Protein AF-A0A392U2G4-F1 (afdb_monomer_lite)

InterPro domains:
  IPR002156 Ribonuclease H domain [PF13456] (1-53)

pLDDT: mean 83.92, std 11.59, range [51.0, 94.88]

Radius of gyration: 14.32 Å; chains: 1; bounding box: 30×29×30 Å

Secondary structure (DSSP, 8-state):
-HHHHHHHT---SSHHHHHHHHHHHHHHH-TT-------TTTTHHHHHHHHHHHHS--S-----PPP-

Structure (mmCIF, N/CA/C/O backbone):
data_AF-A0A392U2G4-F1
#
_entry.id   AF-A0A392U2G4-F1
#
loop_
_atom_site.group_PDB
_atom_site.id
_atom_site.type_symbol
_atom_site.label_atom_id
_atom_site.label_alt_id
_atom_site.label_comp_id
_atom_site.label_asym_id
_atom_site.label_entity_id
_atom_site.label_seq_id
_atom_site.pdbx_PDB_ins_code
_atom_site.Cartn_x
_atom_site.Cartn_y
_atom_site.Cartn_z
_atom_site.occupancy
_atom_site.B_iso_or_equiv
_atom_site.auth_seq_id
_atom_site.auth_comp_id
_atom_site.auth_asym_id
_atom_site.auth_atom_id
_atom_site.pdbx_PDB_model_num
ATOM 1 N N . MET A 1 1 ? -1.176 -7.321 6.429 1.00 73.62 1 MET A N 1
ATOM 2 C CA . MET A 1 1 ? -0.170 -6.359 6.948 1.00 73.62 1 MET A CA 1
ATOM 3 C C . MET A 1 1 ? -0.538 -4.882 6.768 1.00 73.62 1 MET A C 1
ATOM 5 O O . MET A 1 1 ? -0.482 -4.184 7.764 1.00 73.62 1 MET A O 1
ATOM 9 N N . VAL A 1 2 ? -0.937 -4.369 5.589 1.00 81.75 2 VAL A N 1
ATOM 10 C CA . VAL A 1 2 ? -1.408 -2.957 5.470 1.00 81.75 2 VAL A CA 1
ATOM 11 C C . VAL A 1 2 ? -2.927 -2.836 5.629 1.00 81.75 2 VAL A C 1
ATOM 13 O O . VAL A 1 2 ? -3.403 -2.029 6.416 1.00 81.75 2 VAL A O 1
ATOM 16 N N . VAL A 1 3 ? -3.693 -3.679 4.926 1.00 86.19 3 VAL A N 1
ATOM 17 C CA . VAL A 1 3 ? -5.164 -3.716 5.042 1.00 86.19 3 VAL A CA 1
ATOM 18 C C . VAL A 1 3 ? -5.595 -4.039 6.474 1.00 86.19 3 VAL A C 1
ATOM 20 O O . VAL A 1 3 ? -6.532 -3.436 6.981 1.00 86.19 3 VAL A O 1
ATOM 23 N N . ASP A 1 4 ? -4.875 -4.934 7.153 1.00 88.06 4 ASP A N 1
ATOM 24 C CA . ASP A 1 4 ? -5.147 -5.248 8.559 1.00 88.06 4 ASP A CA 1
ATOM 25 C C . ASP A 1 4 ? -4.868 -4.050 9.464 1.00 88.06 4 ASP A C 1
ATOM 27 O O . ASP A 1 4 ? -5.705 -3.745 10.297 1.00 88.06 4 ASP A O 1
ATOM 31 N N . ALA A 1 5 ? -3.766 -3.318 9.254 1.00 87.44 5 ALA A N 1
ATOM 32 C CA . ALA A 1 5 ? -3.463 -2.097 10.006 1.00 87.44 5 ALA A CA 1
ATOM 33 C C . ALA A 1 5 ? -4.547 -1.018 9.827 1.00 87.44 5 ALA A C 1
ATOM 35 O O . ALA A 1 5 ? -4.906 -0.341 10.785 1.00 87.44 5 ALA A O 1
ATOM 36 N N . LEU A 1 6 ? -5.120 -0.895 8.623 1.00 88.69 6 LEU A N 1
ATOM 37 C CA . LEU A 1 6 ? -6.253 -0.001 8.351 1.00 88.69 6 LEU A CA 1
ATOM 38 C C . LEU A 1 6 ? -7.531 -0.438 9.080 1.00 88.69 6 LEU A C 1
ATOM 40 O O . LEU A 1 6 ? -8.276 0.402 9.579 1.00 88.69 6 LEU A O 1
ATOM 44 N N . LYS A 1 7 ? -7.783 -1.749 9.155 1.00 86.69 7 LYS A N 1
ATOM 45 C CA . LYS A 1 7 ? -8.961 -2.309 9.834 1.00 86.69 7 LYS A CA 1
ATOM 46 C C . LYS A 1 7 ? -8.843 -2.247 11.357 1.00 86.69 7 LYS A C 1
ATOM 48 O O . LYS A 1 7 ? -9.802 -1.876 12.024 1.00 86.69 7 LYS A O 1
ATOM 53 N N . THR A 1 8 ? -7.682 -2.603 11.904 1.00 88.75 8 THR A N 1
ATOM 54 C CA . THR A 1 8 ? -7.415 -2.611 13.352 1.00 88.75 8 THR A CA 1
ATOM 55 C C . THR A 1 8 ? -7.068 -1.230 13.892 1.00 88.75 8 THR A C 1
ATOM 57 O O . THR A 1 8 ? -7.081 -1.036 15.104 1.00 88.75 8 THR A O 1
ATOM 60 N N . LYS A 1 9 ? -6.758 -0.271 13.008 1.00 86.38 9 LYS A N 1
ATOM 61 C CA . LYS A 1 9 ? -6.254 1.069 13.341 1.00 86.38 9 LYS A CA 1
ATOM 62 C C . LYS A 1 9 ? -4.950 1.039 14.150 1.00 86.38 9 LYS A C 1
ATOM 64 O O . LYS A 1 9 ? -4.622 2.000 14.842 1.00 86.38 9 LYS A O 1
ATOM 69 N N . VAL A 1 10 ? -4.200 -0.059 14.057 1.00 89.19 10 VAL A N 1
ATOM 70 C CA . VAL A 1 10 ? -2.888 -0.217 14.687 1.00 89.19 10 VAL A CA 1
ATOM 71 C C . VAL A 1 10 ? -1.822 -0.012 13.622 1.00 89.19 10 VAL A C 1
ATOM 73 O O . VAL A 1 10 ? -1.597 -0.873 12.770 1.00 89.19 10 VAL A O 1
ATOM 76 N N . TYR A 1 11 ? -1.161 1.142 13.675 1.00 88.81 11 TYR A N 1
ATOM 77 C CA . TYR A 1 11 ? -0.154 1.533 12.693 1.00 88.81 11 TYR A CA 1
ATOM 78 C C . TYR A 1 11 ? 1.258 1.373 13.271 1.00 88.81 11 TYR A C 1
ATOM 80 O O . TYR A 1 11 ? 1.542 1.892 14.352 1.00 88.81 11 TYR A O 1
ATOM 88 N N . PRO A 1 12 ? 2.175 0.677 12.577 1.00 87.25 12 PRO A N 1
ATOM 89 C CA . PRO A 1 12 ? 3.563 0.598 13.015 1.00 87.25 12 PRO A CA 1
ATOM 90 C C . PRO A 1 12 ? 4.274 1.943 12.824 1.00 87.25 12 PRO A C 1
ATOM 92 O O . PRO A 1 12 ? 3.927 2.716 11.937 1.00 87.25 12 PRO A O 1
ATOM 95 N N . ARG A 1 13 ? 5.349 2.200 13.581 1.00 85.00 13 ARG A N 1
ATOM 96 C CA . ARG A 1 13 ? 6.178 3.419 13.426 1.00 85.00 13 ARG A CA 1
ATOM 97 C C . ARG A 1 13 ? 7.042 3.443 12.151 1.00 85.00 13 ARG A C 1
ATOM 99 O O . ARG A 1 13 ? 7.862 4.337 11.977 1.00 85.00 13 ARG A O 1
ATOM 106 N N . ALA A 1 14 ? 6.877 2.469 11.259 1.00 82.81 14 ALA A N 1
ATOM 107 C CA . ALA A 1 14 ? 7.542 2.447 9.963 1.00 82.81 14 ALA A CA 1
ATOM 108 C C . ALA A 1 14 ? 6.9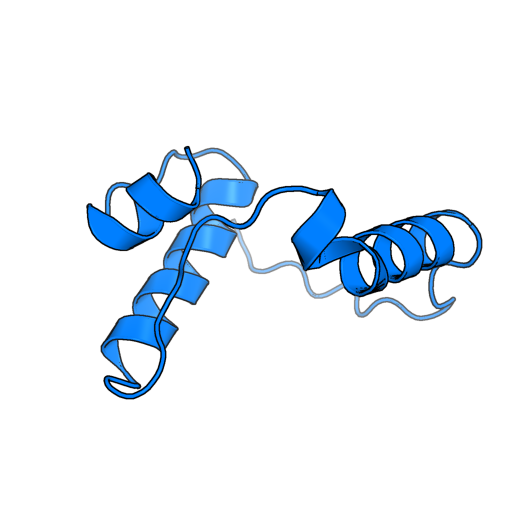75 3.533 9.030 1.00 82.81 14 ALA A C 1
ATOM 110 O O . ALA A 1 14 ? 5.826 3.946 9.176 1.00 82.81 14 ALA A O 1
ATOM 111 N N . TYR A 1 15 ? 7.748 3.940 8.019 1.00 79.50 15 TYR A N 1
ATOM 112 C CA . TYR A 1 15 ? 7.345 4.956 7.033 1.00 79.50 15 TYR A CA 1
ATOM 113 C C . TYR A 1 15 ? 5.953 4.699 6.423 1.00 79.50 15 TYR A C 1
ATOM 115 O O . TYR A 1 15 ? 5.107 5.591 6.375 1.00 79.50 15 TYR A O 1
ATOM 123 N N . TRP A 1 16 ? 5.667 3.451 6.038 1.00 86.00 16 TRP A N 1
ATOM 124 C CA . TRP A 1 16 ? 4.363 3.081 5.483 1.00 86.00 16 TRP A CA 1
ATOM 125 C C . TRP A 1 16 ? 3.222 3.141 6.510 1.00 86.00 16 TRP A C 1
ATOM 127 O O . TRP A 1 16 ? 2.064 3.267 6.122 1.00 86.00 16 TRP A O 1
ATOM 137 N N . GLY A 1 17 ? 3.525 3.084 7.809 1.00 89.06 17 GLY A N 1
ATOM 138 C CA . GLY A 1 17 ? 2.537 3.157 8.881 1.00 89.06 17 GLY A CA 1
ATOM 139 C C . GLY A 1 17 ? 1.883 4.531 8.989 1.00 89.06 17 GLY A C 1
ATOM 140 O O . GLY A 1 17 ? 0.664 4.601 9.105 1.00 89.06 17 GLY A O 1
ATOM 141 N N . LYS A 1 18 ? 2.644 5.624 8.820 1.00 88.25 18 LYS A N 1
ATOM 142 C CA . LYS A 1 18 ? 2.069 6.981 8.714 1.00 88.25 18 LYS A CA 1
ATOM 143 C C . LYS A 1 18 ? 1.171 7.141 7.484 1.00 88.25 18 LYS A C 1
ATOM 145 O O . LYS A 1 18 ? 0.143 7.808 7.547 1.00 88.25 18 LYS A O 1
ATOM 150 N N . ILE A 1 19 ? 1.547 6.525 6.361 1.00 88.06 19 ILE A N 1
ATOM 151 C CA 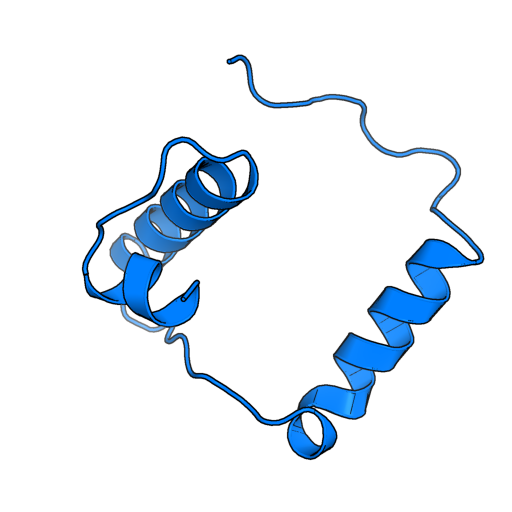. ILE A 1 19 ? 0.726 6.533 5.140 1.00 88.06 19 I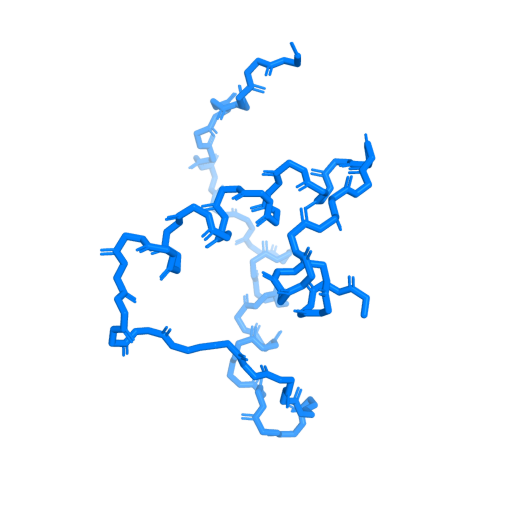LE A CA 1
ATOM 152 C C . ILE A 1 19 ? -0.573 5.753 5.379 1.00 88.06 19 ILE A C 1
ATOM 154 O O . ILE A 1 19 ? -1.653 6.238 5.044 1.00 88.06 19 ILE A O 1
ATOM 158 N N . ALA A 1 20 ? -0.482 4.581 6.012 1.00 90.50 20 ALA A N 1
ATOM 159 C CA . ALA A 1 20 ? -1.646 3.792 6.394 1.00 90.50 20 ALA A CA 1
ATOM 160 C C . ALA A 1 20 ? -2.547 4.551 7.380 1.00 90.50 20 ALA A C 1
ATOM 162 O O . ALA A 1 20 ? -3.759 4.536 7.207 1.00 90.50 20 ALA A O 1
ATOM 163 N N . GLN A 1 21 ? -1.983 5.282 8.344 1.00 91.00 21 GLN A N 1
ATOM 164 C CA . GLN A 1 21 ? -2.757 6.109 9.271 1.00 91.00 21 GLN A CA 1
ATOM 165 C C . GLN A 1 21 ? -3.622 7.138 8.533 1.00 91.00 21 GLN A C 1
ATOM 167 O O . GLN A 1 21 ? -4.834 7.175 8.745 1.00 91.00 21 GLN A O 1
ATOM 172 N N . LYS A 1 22 ? -3.033 7.899 7.602 1.00 89.62 22 LYS A N 1
ATOM 173 C CA . LYS A 1 22 ? -3.779 8.855 6.761 1.00 89.62 22 LYS A CA 1
ATOM 174 C C . LYS A 1 22 ? -4.879 8.173 5.943 1.00 89.62 22 LYS A C 1
ATOM 176 O O . LYS A 1 22 ? -5.976 8.708 5.802 1.00 89.62 22 LYS A O 1
ATOM 181 N N . GLY A 1 23 ? -4.597 6.980 5.417 1.00 90.25 23 GLY A N 1
ATOM 182 C CA . GLY A 1 23 ? -5.596 6.162 4.728 1.00 90.25 23 GLY A CA 1
ATOM 183 C C . GLY A 1 23 ? -6.755 5.759 5.643 1.00 90.25 23 GLY A C 1
ATOM 184 O O . GLY A 1 23 ? -7.912 5.844 5.243 1.00 90.25 23 GLY A O 1
ATOM 185 N N . GLY A 1 24 ? -6.467 5.371 6.886 1.00 91.19 24 GLY A N 1
ATOM 186 C CA . GLY A 1 24 ? -7.482 5.004 7.873 1.00 91.19 24 GLY A CA 1
ATOM 187 C C . GLY A 1 24 ? -8.358 6.181 8.305 1.00 91.19 24 GLY A C 1
ATOM 188 O O . GLY A 1 24 ? -9.572 6.023 8.426 1.00 91.19 24 GLY A O 1
ATOM 189 N N . GLU A 1 25 ? -7.772 7.368 8.466 1.00 91.31 25 GLU A N 1
ATOM 190 C CA . GLU A 1 25 ? -8.508 8.615 8.727 1.00 91.31 25 GLU A CA 1
ATOM 191 C C . GLU A 1 25 ? -9.477 8.949 7.578 1.00 91.31 25 GLU A C 1
ATOM 193 O O . GLU A 1 25 ? -10.633 9.306 7.817 1.00 91.31 25 GLU A O 1
ATOM 198 N N . LEU A 1 26 ? -9.048 8.758 6.324 1.00 90.25 26 LEU A N 1
ATOM 199 C CA . LEU A 1 26 ? -9.901 8.944 5.147 1.00 90.25 26 LEU A CA 1
ATOM 200 C C . LEU A 1 26 ? -11.071 7.953 5.130 1.00 90.25 26 LEU A C 1
ATOM 202 O O . LEU A 1 26 ? -12.209 8.362 4.897 1.00 90.25 26 LEU A O 1
ATOM 206 N N . LEU A 1 27 ? -10.819 6.674 5.423 1.00 91.25 27 LEU A N 1
ATOM 207 C CA . LEU A 1 27 ? -11.877 5.659 5.509 1.00 91.25 27 LEU A CA 1
ATOM 208 C C . LEU A 1 27 ? -12.885 5.973 6.616 1.00 91.25 27 LEU A C 1
ATOM 210 O O . LEU A 1 27 ? -14.080 5.755 6.442 1.00 91.25 27 LEU A O 1
ATOM 214 N N . GLN A 1 28 ? -12.426 6.528 7.738 1.00 90.00 28 GLN A N 1
ATOM 215 C CA . GLN A 1 28 ? -13.316 6.952 8.816 1.00 90.00 28 GLN A CA 1
ATOM 216 C C . GLN A 1 28 ? -14.189 8.148 8.413 1.00 90.00 28 GLN A C 1
ATOM 218 O O . GLN A 1 28 ? -15.351 8.214 8.809 1.00 90.00 28 GLN A O 1
ATOM 223 N N . LYS A 1 29 ? -13.650 9.080 7.619 1.00 94.25 29 LYS A N 1
ATOM 224 C CA . LYS A 1 29 ? -14.392 10.241 7.111 1.00 94.25 29 LYS A CA 1
ATOM 225 C C . LYS A 1 29 ? -15.400 9.869 6.015 1.00 94.25 29 LYS A C 1
ATOM 227 O O . LYS A 1 29 ? -16.404 10.560 5.854 1.00 94.25 29 LYS A O 1
ATOM 232 N N . HIS A 1 30 ? -15.144 8.795 5.267 1.00 93.00 30 HIS A N 1
ATOM 233 C CA . HIS A 1 30 ? -15.945 8.386 4.114 1.00 93.00 30 HIS A CA 1
ATOM 234 C C . HIS A 1 30 ? -16.454 6.942 4.262 1.00 93.00 30 HIS A C 1
ATOM 236 O O . HIS A 1 30 ? -15.828 6.021 3.736 1.00 93.00 30 HIS A O 1
ATOM 242 N N . PRO A 1 31 ? -17.624 6.725 4.898 1.00 89.12 31 PRO A N 1
ATOM 243 C CA . PRO A 1 31 ? -18.143 5.380 5.177 1.00 89.12 31 PRO A CA 1
ATOM 244 C C . PRO A 1 31 ? -18.489 4.574 3.914 1.00 89.12 31 PRO A C 1
ATOM 246 O O . PRO A 1 31 ? -18.604 3.355 3.971 1.00 89.12 31 PRO A O 1
ATOM 249 N N . ASN A 1 32 ? -18.616 5.242 2.764 1.00 93.88 32 ASN A N 1
ATOM 250 C CA . ASN A 1 32 ? -18.898 4.610 1.474 1.00 93.88 32 ASN A CA 1
ATOM 251 C C . ASN A 1 32 ? -17.641 4.030 0.801 1.00 93.88 32 ASN A C 1
ATOM 253 O O . ASN A 1 32 ? -17.738 3.442 -0.274 1.00 93.88 32 ASN A O 1
ATOM 257 N N . VAL A 1 33 ? -16.457 4.224 1.390 1.00 91.19 33 VAL A N 1
ATOM 258 C CA . VAL A 1 33 ? -15.188 3.726 0.855 1.00 91.19 33 VAL A CA 1
ATOM 259 C C . VAL A 1 33 ? -14.763 2.500 1.652 1.00 91.19 33 VAL A C 1
ATOM 261 O O . VAL A 1 33 ? -14.704 2.528 2.879 1.00 91.19 33 VAL A O 1
ATOM 264 N N . CYS A 1 34 ? -14.425 1.419 0.953 1.00 89.12 34 CYS A N 1
ATOM 265 C CA . CYS A 1 34 ? -13.927 0.194 1.565 1.00 89.12 34 CYS A CA 1
ATOM 266 C C . CYS A 1 34 ? -12.531 -0.158 1.042 1.00 89.12 34 CYS A C 1
ATOM 268 O O . CYS A 1 34 ? -12.135 0.223 -0.059 1.00 89.12 34 CYS A O 1
ATOM 270 N N . VAL A 1 35 ? -11.777 -0.904 1.850 1.00 90.44 35 VAL A N 1
ATOM 271 C CA . VAL A 1 35 ? -10.465 -1.432 1.467 1.00 90.44 35 VAL A CA 1
ATOM 272 C C . VAL A 1 35 ? -10.474 -2.943 1.609 1.00 90.44 35 VAL A C 1
ATOM 274 O O . VAL A 1 35 ? -10.785 -3.493 2.669 1.00 90.44 35 VAL A O 1
ATOM 277 N N . SER A 1 36 ? -10.092 -3.615 0.530 1.00 91.12 36 SER A N 1
ATOM 278 C CA . SER A 1 36 ? -9.988 -5.064 0.445 1.00 91.12 36 SER A CA 1
ATOM 279 C C . SER A 1 36 ? -8.615 -5.467 -0.082 1.00 91.12 36 SER A C 1
ATOM 281 O O . SER A 1 36 ? -7.928 -4.716 -0.774 1.00 91.12 36 SER A O 1
ATOM 283 N N . TRP A 1 37 ? -8.187 -6.668 0.295 1.00 90.19 37 TRP A N 1
ATOM 284 C CA . TRP A 1 37 ? -6.986 -7.263 -0.268 1.00 90.19 37 TRP A CA 1
ATOM 285 C C . TRP A 1 37 ? -7.335 -7.910 -1.607 1.00 90.19 37 TRP A C 1
ATOM 287 O O . TRP A 1 37 ? -8.215 -8.767 -1.663 1.00 90.19 37 TRP A O 1
ATOM 297 N N . VAL A 1 38 ? -6.636 -7.522 -2.673 1.00 91.50 38 VAL A N 1
ATOM 298 C CA . VAL A 1 38 ? -6.835 -8.069 -4.020 1.00 91.50 38 VAL A CA 1
ATOM 299 C C . VAL A 1 38 ? -5.539 -8.718 -4.491 1.00 91.50 38 VAL A C 1
ATOM 301 O O . VAL A 1 38 ? -4.452 -8.160 -4.340 1.00 91.50 38 VAL A O 1
ATOM 304 N N . GLY A 1 39 ? -5.646 -9.916 -5.069 1.00 90.31 39 GLY A N 1
ATOM 305 C CA . GLY A 1 39 ? -4.502 -10.608 -5.657 1.00 90.31 39 GLY A CA 1
ATOM 306 C C . GLY A 1 39 ? -3.923 -9.853 -6.859 1.00 90.31 39 GLY A C 1
ATOM 307 O O . GLY A 1 39 ? -4.621 -9.112 -7.548 1.00 90.31 39 GLY A O 1
ATOM 308 N N . ARG A 1 40 ? -2.643 -10.087 -7.171 1.00 88.00 40 ARG A N 1
ATOM 309 C CA . ARG A 1 40 ? -1.928 -9.388 -8.259 1.00 88.00 40 ARG A CA 1
ATOM 310 C C . ARG A 1 40 ? -2.652 -9.459 -9.609 1.00 88.00 40 ARG A C 1
ATOM 312 O O . ARG A 1 40 ? -2.658 -8.477 -10.339 1.00 88.00 40 ARG A O 1
ATOM 319 N N . VAL A 1 41 ? -3.266 -10.601 -9.931 1.00 92.44 41 VAL A N 1
ATOM 320 C CA . VAL A 1 41 ? -4.004 -10.802 -11.192 1.00 92.44 41 VAL A CA 1
ATOM 321 C C . VAL A 1 41 ? -5.226 -9.880 -11.284 1.00 92.44 41 VAL A C 1
ATOM 323 O O . VAL A 1 41 ? -5.472 -9.307 -12.341 1.00 92.44 41 VAL A O 1
ATOM 326 N N . GLY A 1 42 ? -5.938 -9.675 -10.172 1.00 90.25 42 GLY A N 1
ATOM 327 C CA . GLY A 1 42 ? -7.068 -8.744 -10.102 1.00 90.25 42 GLY A CA 1
ATOM 328 C C . GLY A 1 42 ? -6.649 -7.271 -10.100 1.00 90.25 42 GLY A C 1
ATOM 329 O O . GLY A 1 42 ? -7.467 -6.408 -10.385 1.00 90.25 42 GLY A O 1
ATOM 330 N N . ASN A 1 43 ? -5.371 -6.979 -9.829 1.00 92.94 43 ASN A N 1
ATOM 331 C CA . ASN A 1 43 ? -4.833 -5.620 -9.736 1.00 92.94 43 ASN A CA 1
ATOM 332 C C . ASN A 1 43 ? -3.718 -5.332 -10.766 1.00 92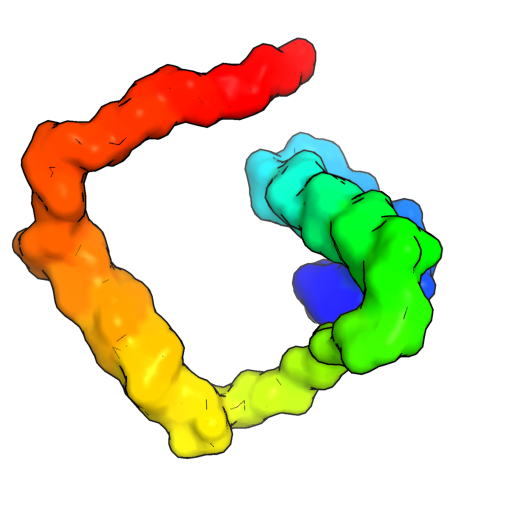.94 43 ASN A C 1
ATOM 334 O O . ASN A 1 43 ? -2.798 -4.549 -10.516 1.00 92.94 43 ASN A O 1
ATOM 338 N N . ARG A 1 44 ? -3.762 -5.993 -11.934 1.00 94.88 44 ARG A N 1
ATOM 339 C CA . ARG A 1 44 ? -2.702 -5.915 -12.964 1.00 94.88 44 ARG A CA 1
ATOM 340 C C . ARG A 1 44 ? -2.470 -4.503 -13.488 1.00 94.88 44 ARG A C 1
ATOM 342 O O . ARG A 1 44 ? -1.326 -4.145 -13.746 1.00 94.88 44 ARG A O 1
ATOM 349 N N . VAL A 1 45 ? -3.535 -3.717 -13.635 1.00 93.62 45 VAL A N 1
ATOM 350 C CA . VAL A 1 45 ? -3.442 -2.337 -14.127 1.00 93.62 45 VAL A CA 1
ATOM 351 C C . VAL A 1 45 ? -2.635 -1.485 -13.151 1.00 93.62 45 VAL A C 1
ATOM 353 O O . VAL A 1 45 ? -1.624 -0.917 -13.551 1.00 93.62 45 VAL A O 1
ATOM 356 N N . ALA A 1 46 ? -2.994 -1.475 -11.863 1.00 92.38 46 ALA A N 1
ATOM 357 C CA . ALA A 1 46 ? -2.244 -0.723 -10.856 1.00 92.38 46 ALA A CA 1
ATOM 358 C C . ALA A 1 46 ? -0.799 -1.226 -10.716 1.00 92.38 46 ALA A C 1
ATOM 360 O O . ALA A 1 46 ? 0.123 -0.428 -10.572 1.00 92.38 46 ALA A O 1
ATOM 361 N N . HIS A 1 47 ? -0.582 -2.543 -10.815 1.00 92.25 47 HIS A N 1
ATOM 362 C CA . HIS A 1 47 ? 0.761 -3.131 -10.813 1.00 92.25 47 HIS A CA 1
ATOM 363 C C . HIS A 1 47 ? 1.623 -2.626 -11.979 1.00 92.25 47 HIS A C 1
ATOM 365 O O . HIS A 1 47 ? 2.790 -2.291 -11.785 1.00 92.25 47 HIS A O 1
ATOM 371 N N . ASN A 1 48 ? 1.059 -2.551 -13.186 1.00 93.19 48 ASN A N 1
ATOM 372 C CA . ASN A 1 48 ? 1.771 -2.040 -14.356 1.00 93.19 48 ASN A CA 1
ATOM 373 C C . ASN A 1 48 ? 2.018 -0.531 -14.261 1.00 93.19 48 ASN A C 1
ATOM 375 O O . ASN A 1 48 ? 3.125 -0.096 -14.558 1.00 93.19 48 ASN A O 1
ATOM 379 N N . LEU A 1 49 ? 1.045 0.248 -13.779 1.00 91.12 49 LEU A N 1
ATOM 380 C CA . LEU A 1 49 ? 1.221 1.684 -13.543 1.00 91.12 49 LEU A CA 1
ATOM 381 C C . LEU A 1 49 ? 2.335 1.958 -12.526 1.0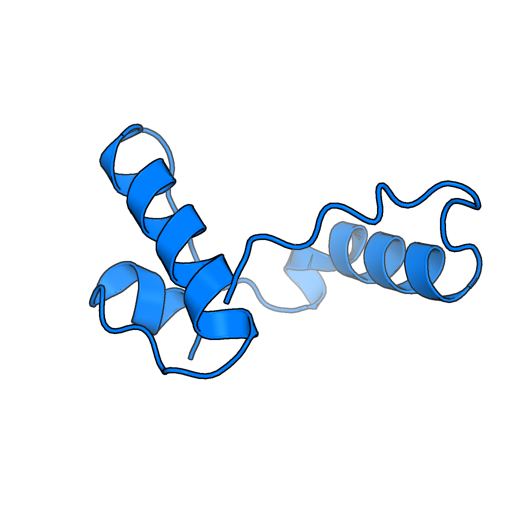0 91.12 49 LEU A C 1
ATOM 383 O O . LEU A 1 49 ? 3.186 2.810 -12.761 1.00 91.12 49 LEU A O 1
ATOM 387 N N . ALA A 1 50 ? 2.387 1.190 -11.435 1.00 89.81 50 ALA A N 1
ATOM 388 C CA . ALA A 1 50 ? 3.467 1.296 -10.457 1.00 89.81 50 ALA A CA 1
ATOM 389 C C . ALA A 1 50 ? 4.834 0.957 -11.073 1.00 89.81 50 ALA A C 1
ATOM 391 O O . ALA A 1 50 ? 5.819 1.630 -10.787 1.00 89.81 50 ALA A O 1
ATOM 392 N N . LYS A 1 51 ? 4.901 -0.052 -11.954 1.00 90.50 51 LYS A N 1
ATOM 393 C CA . LYS A 1 51 ? 6.127 -0.359 -12.707 1.00 90.50 51 LYS A CA 1
ATOM 394 C C . LYS A 1 51 ? 6.536 0.777 -13.637 1.00 90.50 51 LYS A C 1
ATOM 396 O O . LYS A 1 51 ? 7.718 1.089 -13.700 1.00 90.50 51 LYS A O 1
ATOM 401 N N . TRP A 1 52 ? 5.591 1.382 -14.349 1.00 89.62 52 TRP A N 1
ATOM 402 C CA . TRP A 1 52 ? 5.882 2.515 -15.226 1.00 89.62 52 TRP A CA 1
ATOM 403 C C . TRP A 1 52 ? 6.408 3.711 -14.440 1.00 89.62 52 TRP A C 1
ATOM 405 O O . TRP A 1 52 ? 7.425 4.270 -14.828 1.00 89.62 52 TRP A O 1
ATOM 415 N N . ALA A 1 53 ? 5.822 4.013 -13.280 1.00 87.69 53 ALA A N 1
ATOM 416 C CA . ALA A 1 53 ? 6.296 5.087 -12.407 1.00 87.69 53 ALA A CA 1
ATOM 417 C C . ALA A 1 53 ? 7.730 4.879 -11.872 1.00 87.69 53 ALA A C 1
ATOM 419 O O . ALA A 1 53 ? 8.375 5.848 -11.484 1.00 87.69 53 ALA A O 1
ATOM 420 N N . LEU A 1 54 ? 8.239 3.638 -11.840 1.00 84.06 54 LEU A N 1
ATOM 421 C CA . LEU A 1 54 ? 9.643 3.356 -11.506 1.00 84.06 54 LEU A CA 1
ATOM 422 C C . LEU A 1 54 ? 10.596 3.632 -12.677 1.00 84.06 54 LEU A C 1
ATOM 424 O O . LEU A 1 54 ? 11.748 3.984 -12.445 1.00 84.06 54 LEU A O 1
ATOM 428 N N . VAL A 1 55 ? 10.138 3.415 -13.912 1.00 84.69 55 VAL A N 1
ATOM 429 C CA . VAL A 1 55 ? 10.946 3.576 -15.134 1.00 84.69 55 VAL A CA 1
ATOM 430 C C . VAL A 1 55 ? 10.961 5.032 -15.585 1.00 84.69 55 VAL A C 1
ATOM 432 O O . VAL A 1 55 ? 12.007 5.558 -15.951 1.00 84.69 55 VAL A O 1
ATOM 435 N N . GLU A 1 56 ? 9.807 5.685 -15.517 1.00 81.31 56 GLU A N 1
ATOM 436 C CA . GLU A 1 56 ? 9.630 7.095 -15.831 1.00 81.31 56 GLU A CA 1
ATOM 437 C C . GLU A 1 56 ? 8.965 7.784 -14.633 1.00 81.31 56 GLU A C 1
ATOM 439 O O . GLU A 1 56 ? 7.754 8.028 -14.626 1.00 81.31 56 GLU A O 1
ATOM 444 N N . PRO A 1 57 ? 9.729 8.052 -13.559 1.00 69.94 57 PRO A N 1
ATOM 445 C CA . PRO A 1 57 ? 9.219 8.872 -12.477 1.00 69.94 57 PRO A CA 1
ATOM 446 C C . PRO A 1 57 ? 8.912 10.257 -13.046 1.00 69.94 57 PRO A C 1
ATOM 448 O O . PRO A 1 57 ? 9.750 10.847 -13.731 1.00 69.94 57 PRO A O 1
ATOM 451 N N . ASN A 1 58 ? 7.714 10.783 -12.764 1.00 65.62 58 ASN A N 1
ATOM 452 C CA . ASN A 1 58 ? 7.377 12.175 -13.075 1.00 65.62 58 ASN A CA 1
ATOM 453 C C . ASN A 1 58 ? 8.558 13.067 -12.670 1.00 65.62 58 ASN A C 1
ATOM 455 O O . ASN A 1 58 ? 9.017 12.983 -11.541 1.00 65.62 58 ASN A O 1
ATOM 459 N N . LYS A 1 59 ? 9.089 13.896 -13.571 1.00 59.62 59 LYS A N 1
ATOM 460 C CA . LYS A 1 59 ? 10.305 14.688 -13.283 1.00 59.62 59 LYS A CA 1
ATOM 461 C C . LYS A 1 59 ? 10.116 15.687 -12.129 1.00 59.62 59 LYS A C 1
ATOM 463 O O . LYS A 1 59 ? 11.087 16.113 -11.520 1.00 59.62 59 LYS A O 1
ATOM 468 N N . GLU A 1 60 ? 8.863 15.989 -11.803 1.00 63.69 60 GLU A N 1
ATOM 469 C CA . GLU A 1 60 ? 8.422 16.908 -10.759 1.00 63.69 60 GLU A CA 1
ATOM 470 C C . GLU A 1 60 ? 7.623 16.119 -9.699 1.00 63.69 60 GLU A C 1
ATOM 472 O O . GLU A 1 60 ? 6.390 16.102 -9.712 1.00 63.69 60 GLU A O 1
ATOM 477 N N . TRP A 1 61 ? 8.295 15.406 -8.788 1.00 63.50 61 TRP A N 1
ATOM 478 C CA . TRP A 1 61 ? 7.631 14.976 -7.548 1.00 63.50 61 TRP A CA 1
ATOM 479 C C . TRP A 1 61 ? 7.636 16.155 -6.582 1.00 63.50 61 TRP A C 1
ATOM 481 O O . TRP A 1 61 ? 8.687 16.724 -6.292 1.00 63.50 61 TRP A O 1
ATOM 491 N N . LEU A 1 62 ? 6.468 16.512 -6.046 1.00 63.12 62 LEU A N 1
ATOM 492 C CA . LEU A 1 62 ? 6.397 17.466 -4.944 1.00 63.12 62 LEU A CA 1
ATOM 493 C C . LEU A 1 62 ? 7.171 16.871 -3.757 1.00 63.12 62 LEU A C 1
ATOM 495 O O . LEU A 1 62 ? 6.701 15.931 -3.119 1.00 63.12 62 LEU A O 1
ATOM 499 N N . ASN A 1 63 ? 8.342 17.436 -3.441 1.00 58.47 63 ASN A N 1
ATOM 500 C CA . ASN A 1 63 ? 9.215 17.048 -2.317 1.00 58.47 63 ASN A CA 1
ATOM 501 C C . ASN A 1 63 ? 8.601 17.313 -0.929 1.00 58.47 63 ASN A C 1
ATOM 503 O O . ASN A 1 63 ? 9.302 17.344 0.081 1.00 58.47 63 ASN A O 1
ATOM 507 N N . ILE A 1 64 ? 7.288 17.521 -0.854 1.00 65.44 64 ILE A N 1
ATOM 508 C CA . ILE A 1 64 ? 6.576 17.784 0.387 1.00 65.44 64 ILE A CA 1
ATOM 509 C C . ILE A 1 64 ? 6.339 16.443 1.083 1.00 65.44 64 ILE A C 1
ATOM 511 O O . ILE A 1 64 ? 5.258 15.853 1.045 1.00 65.44 64 ILE A O 1
ATOM 515 N N . VAL A 1 65 ? 7.389 15.939 1.721 1.00 57.59 65 VAL A N 1
ATOM 516 C CA . VAL A 1 65 ? 7.261 14.873 2.708 1.00 57.59 65 VAL A CA 1
ATOM 517 C C . VAL A 1 65 ? 6.598 15.444 3.967 1.00 57.59 65 VAL A C 1
ATOM 519 O O . VAL A 1 65 ? 7.005 16.505 4.442 1.00 57.59 65 VAL A O 1
ATOM 522 N N . PRO A 1 66 ? 5.574 14.777 4.532 1.00 51.00 66 PRO A N 1
ATOM 523 C CA . PRO A 1 66 ? 4.980 15.203 5.794 1.00 51.00 66 PRO A CA 1
ATOM 524 C C . PRO A 1 66 ? 6.045 15.193 6.901 1.00 51.00 66 PRO A C 1
ATOM 526 O O . PRO A 1 66 ? 6.799 14.216 6.969 1.00 51.00 66 PRO A O 1
ATOM 529 N N . PRO A 1 67 ? 6.104 16.218 7.770 1.00 56.62 67 PRO A N 1
ATOM 530 C CA . PRO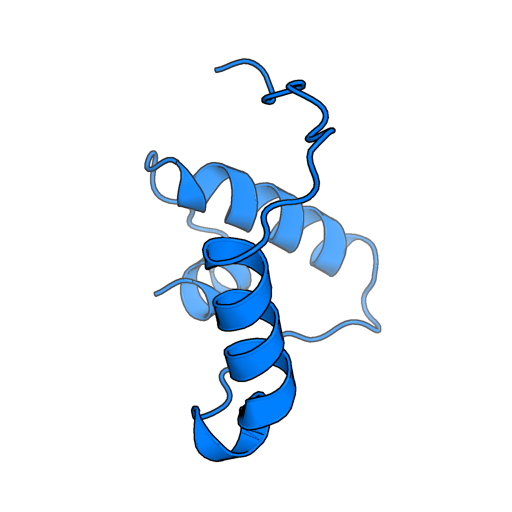 A 1 67 ? 7.089 16.277 8.846 1.00 56.62 67 PRO A CA 1
ATOM 531 C C . PRO A 1 67 ? 7.026 15.036 9.757 1.00 56.62 67 PRO A C 1
ATOM 533 O O . PRO A 1 67 ? 5.967 14.415 9.943 1.00 56.62 67 PRO A O 1
ATOM 536 N N . GLN A 1 68 ? 8.204 14.628 10.246 1.00 52.09 68 GLN A N 1
ATOM 537 C CA . GLN A 1 68 ? 8.384 13.453 11.104 1.00 52.09 68 GLN A CA 1
ATOM 538 C C . GLN A 1 68 ? 7.808 13.652 12.506 1.00 52.09 68 GLN A C 1
ATOM 540 O O . GLN A 1 68 ? 7.852 14.786 13.013 1.00 52.09 68 GLN A O 1
#

Foldseek 3Di:
DLLVCLVVVPFDPDPVSVVSNVVSVVCVVPVVDDDDDDDCVRVVVVVVVVVVCVVDPPPDDPPPDPDD

Organism: NCBI:txid97028

Sequence (68 aa):
MVVDALKTKVYPRAYWGKIAQKGGELLQKHPNVCVSWVGRVGNRVAHNLAKWALVEPNKEWLNIVPPQ